Protein AF-A0A929F4V1-F1 (afdb_monomer)

Radius of gyration: 26.12 Å; Cα contacts (8 Å, |Δi|>4): 52; chains: 1; bounding box: 41×40×73 Å

Foldseek 3Di:
DDDDDPDPPPPDDDDDDDDWDADPVPRDTPVVPPPPVPPVPDDDFDADPPPRDTDDPVDQADPVPRHGD

Sequence (69 aa):
DHYFNIFFIPILRVKKGEPFIMCDNCERNIHDFGMEDNLWQGKKDLRCSNCGRALHKDFKFCPFCGKQV

Nearest PDB structures (foldseek):
  7uhy-assembly1_B-2  TM=6.252E-01  e=3.251E-01  Homo sapiens
  7mnt-assembly2_D  TM=6.701E-01  e=1.241E+00  Homo sapiens
  7mnt-assembly1_B  TM=6.460E-01  e=1.332E+00  Homo sapiens
  7mnu-assembly1_B  TM=6.744E-01  e=1.533E+00  Homo sapiens
  7mnr-assembly1_B  TM=7.087E-01  e=1.765E+00  Homo sapiens

Secondary structure (DSSP, 8-state):
----------SS---PPPP--EETTTTEEGGGS-----------PEEPTTT--EE-TT-SB-TTT-SB-

pLDDT: mean 75.35, std 13.37, range [49.75, 92.88]

Structure (mmCIF, N/CA/C/O backbone):
data_AF-A0A929F4V1-F1
#
_entry.id   AF-A0A929F4V1-F1
#
loop_
_atom_site.group_PDB
_atom_site.id
_atom_site.type_symbol
_atom_site.label_atom_id
_atom_site.label_alt_id
_atom_site.label_comp_id
_atom_site.label_asym_id
_atom_site.label_entity_id
_atom_site.label_seq_id
_atom_site.pdbx_PDB_ins_code
_atom_site.Cartn_x
_atom_site.Cartn_y
_atom_site.Cartn_z
_atom_site.occupancy
_atom_site.B_iso_or_equiv
_atom_site.auth_seq_id
_atom_site.auth_comp_id
_atom_site.auth_asym_id
_atom_site.auth_atom_id
_atom_site.pdbx_PDB_model_num
ATOM 1 N N . ASP A 1 1 ? 23.448 -28.392 -51.226 1.00 49.75 1 ASP A N 1
ATOM 2 C CA . ASP A 1 1 ? 22.402 -27.921 -50.296 1.00 49.75 1 ASP A CA 1
ATOM 3 C C . ASP A 1 1 ? 23.026 -27.365 -49.036 1.00 49.75 1 ASP A C 1
ATOM 5 O O . ASP A 1 1 ? 23.507 -28.133 -48.218 1.00 49.75 1 ASP A O 1
ATOM 9 N N . HIS A 1 2 ? 23.084 -26.043 -48.887 1.00 54.22 2 HIS A N 1
ATOM 10 C CA . HIS A 1 2 ? 23.521 -25.445 -47.624 1.00 54.22 2 HIS A CA 1
ATOM 11 C C . HIS A 1 2 ? 22.623 -24.256 -47.301 1.00 54.22 2 HIS A C 1
ATOM 13 O O . HIS A 1 2 ? 22.828 -23.148 -47.786 1.00 54.22 2 HIS A O 1
ATOM 19 N N . TYR A 1 3 ? 21.602 -24.523 -46.491 1.00 67.81 3 TYR A N 1
ATOM 20 C CA . TYR A 1 3 ? 20.801 -23.500 -45.833 1.00 67.81 3 TYR A CA 1
ATOM 21 C C . TYR A 1 3 ? 21.349 -23.300 -44.419 1.00 67.81 3 TYR A C 1
ATOM 23 O O . TYR A 1 3 ? 21.366 -24.237 -43.622 1.00 67.81 3 TYR A O 1
ATOM 31 N N . PHE A 1 4 ? 21.788 -22.080 -44.105 1.00 63.38 4 PHE A N 1
ATOM 32 C CA . PHE A 1 4 ? 22.112 -21.665 -42.740 1.00 63.38 4 PHE A CA 1
ATOM 33 C C . PHE A 1 4 ? 20.899 -20.931 -42.163 1.00 63.38 4 PHE A C 1
ATOM 35 O O . PHE A 1 4 ? 20.605 -19.799 -42.541 1.00 63.38 4 PHE A O 1
ATOM 42 N N . ASN A 1 5 ? 20.169 -21.590 -41.263 1.00 66.00 5 ASN A N 1
ATOM 43 C CA . ASN A 1 5 ? 19.035 -20.982 -40.573 1.00 66.00 5 ASN A CA 1
ATOM 44 C C . ASN A 1 5 ? 19.540 -20.198 -39.360 1.00 66.00 5 ASN A C 1
ATOM 46 O O . ASN A 1 5 ? 19.789 -20.770 -38.299 1.00 66.00 5 ASN A O 1
ATOM 50 N N . ILE A 1 6 ? 19.679 -18.882 -39.507 1.00 64.56 6 ILE A N 1
ATOM 51 C CA . ILE A 1 6 ? 19.872 -17.982 -38.370 1.00 64.56 6 ILE A CA 1
ATOM 52 C C . ILE A 1 6 ? 18.476 -17.676 -37.827 1.00 64.56 6 ILE A C 1
ATOM 54 O O . ILE A 1 6 ? 17.842 -16.692 -38.200 1.00 64.56 6 ILE A O 1
ATOM 58 N N . PHE A 1 7 ? 17.954 -18.567 -36.981 1.00 64.81 7 PHE A N 1
ATOM 59 C CA . PHE A 1 7 ? 16.810 -18.230 -36.137 1.00 64.81 7 PHE A CA 1
ATOM 60 C C . PHE A 1 7 ? 17.167 -16.945 -35.385 1.00 64.81 7 PHE A C 1
ATOM 62 O O . PHE A 1 7 ? 18.314 -16.800 -34.970 1.00 64.81 7 PHE A O 1
ATOM 69 N N . PHE A 1 8 ? 16.231 -16.002 -35.270 1.00 65.81 8 PHE A N 1
ATOM 70 C CA . PHE A 1 8 ? 16.410 -14.691 -34.640 1.00 65.81 8 PHE A CA 1
ATOM 71 C C . PHE A 1 8 ? 16.878 -14.823 -33.179 1.00 65.81 8 PHE A C 1
ATOM 73 O O . PHE A 1 8 ? 16.088 -14.669 -32.254 1.00 65.81 8 PHE A O 1
ATOM 80 N N . ILE 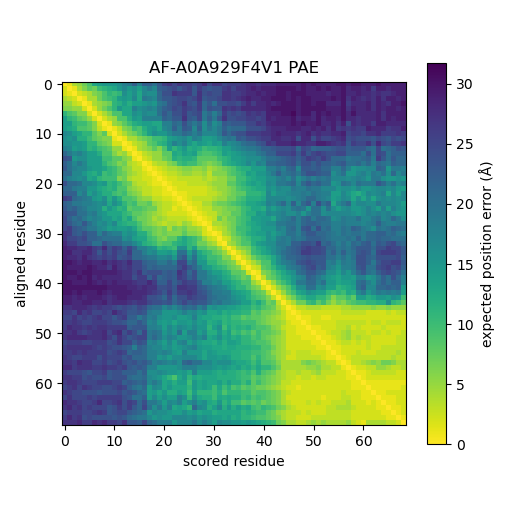A 1 9 ? 18.154 -15.132 -32.953 1.00 64.56 9 ILE A N 1
ATOM 81 C CA . ILE A 1 9 ? 18.796 -15.114 -31.648 1.00 64.56 9 ILE A CA 1
ATOM 82 C C . ILE A 1 9 ? 19.218 -13.658 -31.458 1.00 64.56 9 ILE A C 1
ATOM 84 O O . ILE A 1 9 ? 20.175 -13.224 -32.104 1.00 64.56 9 ILE A O 1
ATOM 88 N N . PRO A 1 10 ? 18.504 -12.858 -30.646 1.00 60.22 10 PRO A N 1
ATOM 89 C CA . PRO A 1 10 ? 18.917 -11.492 -30.381 1.00 60.22 10 PRO A CA 1
ATOM 90 C C . PRO A 1 10 ? 20.261 -11.528 -29.644 1.00 60.22 10 PRO A C 1
ATOM 92 O O . PRO A 1 10 ? 20.329 -11.786 -28.446 1.00 60.22 10 PRO A O 1
ATOM 95 N N . ILE A 1 11 ? 21.342 -11.275 -30.386 1.00 68.38 11 ILE A N 1
ATOM 96 C CA . ILE A 1 11 ? 22.731 -11.253 -29.892 1.00 68.38 11 ILE A CA 1
ATOM 97 C C . ILE A 1 11 ? 22.934 -10.089 -28.897 1.00 68.38 11 ILE A C 1
ATOM 99 O O . ILE A 1 11 ? 23.865 -10.085 -28.096 1.00 68.38 11 ILE A O 1
ATOM 103 N N . LEU A 1 12 ? 22.022 -9.109 -28.907 1.00 69.50 12 LEU A N 1
ATOM 104 C CA . LEU A 1 12 ? 22.004 -7.956 -28.014 1.00 69.50 12 LEU A CA 1
ATOM 105 C C . LEU A 1 12 ? 20.828 -8.061 -27.034 1.00 69.50 12 LEU A C 1
ATOM 107 O O . LEU A 1 12 ? 19.669 -8.167 -27.436 1.00 69.50 12 LEU A O 1
ATOM 111 N N . ARG A 1 13 ? 21.127 -7.994 -25.730 1.00 66.88 13 ARG A N 1
ATOM 112 C CA . ARG A 1 13 ? 20.118 -7.930 -24.662 1.00 66.88 13 ARG A CA 1
ATOM 113 C C . ARG A 1 13 ? 19.274 -6.664 -24.821 1.00 66.88 13 ARG A C 1
ATOM 115 O O . ARG A 1 13 ? 19.764 -5.561 -24.588 1.00 66.88 13 ARG A O 1
ATOM 122 N N . VAL A 1 14 ? 17.996 -6.823 -25.161 1.00 76.81 14 VAL A N 1
ATOM 123 C CA . VAL A 1 14 ? 17.023 -5.724 -25.115 1.00 76.81 14 VAL A CA 1
ATOM 124 C C . VAL A 1 14 ? 16.850 -5.305 -23.656 1.00 76.81 14 VAL A C 1
ATOM 126 O O . VAL A 1 14 ? 16.543 -6.141 -22.801 1.00 76.81 14 VAL A O 1
ATOM 129 N N . LYS A 1 15 ? 17.063 -4.018 -23.360 1.00 74.12 15 LYS A N 1
ATOM 130 C CA . LYS A 1 15 ? 16.759 -3.460 -22.040 1.00 74.12 15 LYS A CA 1
ATOM 131 C C . LYS A 1 15 ? 15.253 -3.581 -21.819 1.00 74.12 15 LYS A C 1
ATOM 133 O O . LYS A 1 15 ? 14.475 -2.943 -22.521 1.00 74.12 15 LYS A O 1
ATOM 138 N N . LYS A 1 16 ? 14.848 -4.416 -20.866 1.00 75.25 16 LYS A N 1
ATOM 139 C CA . LYS A 1 16 ? 13.478 -4.399 -20.354 1.00 75.25 16 LYS A CA 1
ATOM 140 C C . LYS A 1 16 ? 13.388 -3.238 -19.366 1.00 75.25 16 LYS A C 1
ATOM 142 O O . LYS A 1 16 ? 14.292 -3.085 -18.547 1.00 75.25 16 LYS A O 1
ATOM 147 N N . GLY A 1 17 ? 12.358 -2.404 -19.502 1.00 78.50 17 GLY A N 1
ATOM 148 C CA . GLY A 1 17 ? 12.058 -1.371 -18.511 1.00 78.50 17 GLY A CA 1
ATOM 149 C C . GLY A 1 17 ? 11.738 -1.990 -17.149 1.00 78.50 17 GLY A C 1
ATOM 150 O O . GLY A 1 17 ? 11.518 -3.201 -17.048 1.00 78.50 17 GLY A O 1
ATOM 151 N N . GLU A 1 18 ? 11.724 -1.169 -16.106 1.00 81.00 18 GLU A N 1
ATOM 152 C CA . GLU A 1 18 ? 11.324 -1.624 -14.775 1.00 81.00 18 GLU A CA 1
ATOM 153 C C . GLU A 1 18 ? 9.813 -1.915 -14.759 1.00 81.00 18 GLU A C 1
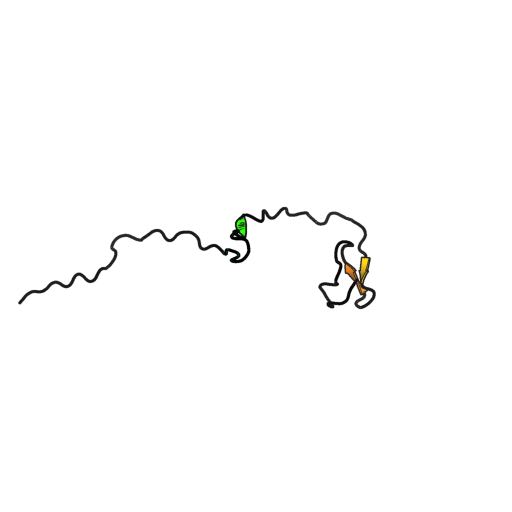ATOM 155 O O . GLU A 1 18 ? 9.031 -1.111 -15.275 1.00 81.00 18 GLU A O 1
ATOM 160 N N . PRO A 1 19 ? 9.380 -3.073 -14.232 1.00 80.62 19 PRO A N 1
ATOM 161 C CA . PRO A 1 19 ? 7.962 -3.384 -14.125 1.00 80.62 19 PRO A CA 1
ATOM 162 C C . PRO A 1 19 ? 7.296 -2.434 -13.126 1.00 80.62 19 PRO A C 1
ATOM 164 O O . PRO A 1 19 ? 7.794 -2.248 -12.018 1.00 80.62 19 PRO A O 1
ATOM 167 N N . PHE A 1 20 ? 6.147 -1.879 -13.500 1.00 83.56 20 PHE A N 1
ATOM 168 C CA . PHE A 1 20 ? 5.340 -1.014 -12.644 1.00 83.56 20 PHE A CA 1
ATOM 169 C C . PHE A 1 20 ? 3.886 -1.486 -12.620 1.00 83.56 20 PHE A C 1
ATOM 171 O O . PHE A 1 20 ? 3.429 -2.196 -13.517 1.00 83.56 20 PHE A O 1
ATOM 178 N N . ILE A 1 21 ? 3.162 -1.091 -11.574 1.00 84.62 21 ILE A N 1
ATOM 179 C CA . ILE A 1 21 ? 1.727 -1.342 -11.437 1.00 84.62 21 ILE A CA 1
ATOM 180 C C . ILE A 1 21 ? 0.994 -0.018 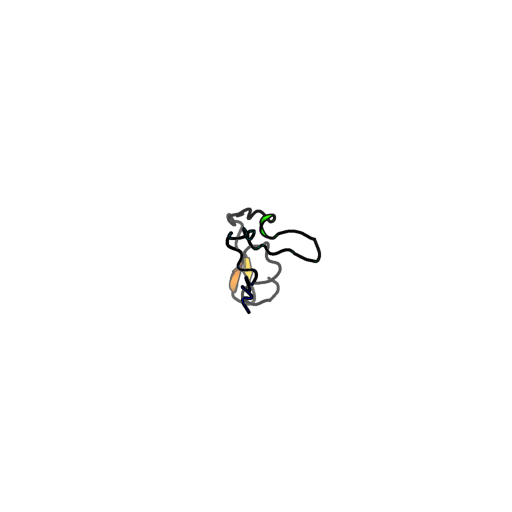-11.659 1.00 84.62 21 ILE A C 1
ATOM 182 O O . ILE A 1 21 ? 1.311 0.986 -11.012 1.00 84.62 21 ILE A O 1
ATOM 186 N N . MET A 1 22 ? 0.010 -0.043 -12.556 1.00 85.50 22 MET A N 1
ATOM 187 C CA . MET A 1 22 ? -0.831 1.091 -12.934 1.00 85.50 22 MET A CA 1
ATOM 188 C C . MET A 1 22 ? -2.285 0.799 -12.565 1.00 85.50 22 MET A C 1
ATOM 190 O O . MET A 1 22 ? -2.743 -0.337 -12.661 1.00 85.50 22 MET A O 1
ATOM 194 N N . CYS A 1 23 ? -3.010 1.819 -12.114 1.00 84.50 23 CYS A N 1
ATOM 195 C CA . CYS A 1 23 ? -4.444 1.718 -11.864 1.00 84.50 23 CYS A CA 1
ATOM 196 C C . CYS A 1 23 ? -5.229 2.041 -13.141 1.00 84.50 23 CYS A C 1
ATOM 198 O O . CYS A 1 23 ? -5.204 3.188 -13.577 1.00 84.50 23 CYS A O 1
ATOM 200 N N . ASP A 1 24 ? -5.990 1.087 -13.682 1.00 88.81 24 ASP A N 1
ATOM 201 C CA . ASP A 1 24 ? -6.768 1.278 -14.923 1.00 88.81 24 ASP A CA 1
ATOM 202 C C . ASP A 1 24 ? -7.849 2.362 -14.809 1.00 88.81 24 ASP A C 1
ATOM 204 O O . ASP A 1 24 ? -8.225 2.988 -15.792 1.00 88.81 24 ASP A O 1
ATOM 208 N N . ASN A 1 25 ? -8.361 2.605 -13.600 1.00 89.88 25 ASN A N 1
ATOM 209 C CA . ASN A 1 25 ? -9.462 3.546 -13.389 1.00 89.88 25 ASN A CA 1
ATOM 210 C C . ASN A 1 25 ? -9.012 5.014 -13.290 1.00 89.88 25 ASN A C 1
ATOM 212 O O . ASN A 1 25 ? -9.803 5.919 -13.532 1.00 89.88 25 ASN A O 1
ATOM 216 N N . CYS A 1 26 ? -7.772 5.277 -12.867 1.00 89.81 26 CYS A N 1
ATOM 217 C CA . CYS A 1 26 ? -7.265 6.651 -12.734 1.00 89.81 26 CYS A CA 1
ATOM 218 C C . CYS A 1 26 ? -5.920 6.898 -13.418 1.00 89.81 26 CYS A C 1
ATOM 220 O O . CYS A 1 26 ? -5.357 7.973 -13.237 1.00 89.81 26 CYS A O 1
ATOM 222 N N . GLU A 1 27 ? -5.416 5.908 -14.155 1.00 85.25 27 GLU A N 1
ATOM 223 C CA . GLU A 1 27 ? -4.210 5.966 -14.985 1.00 85.25 27 GLU A CA 1
ATOM 224 C C . GLU A 1 27 ? -2.952 6.450 -14.243 1.00 85.25 27 GLU A C 1
ATOM 226 O O . GLU A 1 27 ? -2.078 7.105 -14.806 1.00 85.25 27 GLU A O 1
ATOM 231 N N . ARG A 1 28 ? -2.843 6.121 -12.950 1.00 81.31 28 ARG A N 1
ATOM 232 C CA . ARG A 1 28 ? -1.702 6.494 -12.099 1.00 81.31 28 ARG A CA 1
ATOM 233 C C . ARG A 1 28 ? -0.866 5.292 -11.693 1.00 81.31 28 ARG A C 1
ATOM 235 O O . ARG A 1 28 ? -1.407 4.210 -11.446 1.00 81.31 28 ARG A O 1
ATOM 242 N N . ASN A 1 29 ? 0.443 5.509 -11.581 1.00 79.62 29 ASN A N 1
ATOM 243 C CA . ASN A 1 29 ? 1.401 4.512 -11.116 1.00 79.62 29 ASN A CA 1
ATOM 244 C C . ASN A 1 29 ? 1.498 4.519 -9.592 1.00 79.62 29 ASN A C 1
ATOM 246 O O . ASN A 1 29 ? 1.455 5.577 -8.970 1.00 79.62 29 ASN A O 1
ATOM 250 N N . ILE A 1 30 ? 1.683 3.343 -8.983 1.00 72.19 30 ILE A N 1
ATOM 251 C CA . ILE A 1 30 ? 1.787 3.218 -7.516 1.00 72.19 30 ILE A CA 1
ATOM 252 C C . ILE A 1 30 ? 2.975 4.026 -6.956 1.00 72.19 30 ILE A C 1
ATOM 254 O O . ILE A 1 30 ? 2.891 4.563 -5.857 1.00 72.19 30 ILE A O 1
ATOM 258 N N . HIS A 1 31 ? 4.049 4.177 -7.734 1.00 67.44 31 HIS A N 1
ATOM 259 C CA . HIS A 1 31 ? 5.224 4.960 -7.340 1.00 67.44 31 HIS A CA 1
ATOM 260 C C . HIS A 1 31 ? 4.960 6.471 -7.206 1.00 67.44 31 HIS A C 1
ATOM 262 O O . HIS A 1 31 ? 5.690 7.133 -6.473 1.00 67.44 31 HIS A O 1
ATOM 268 N N . ASP A 1 32 ? 3.913 7.003 -7.849 1.00 63.47 32 ASP A N 1
ATOM 269 C CA . ASP A 1 32 ? 3.539 8.424 -7.756 1.00 63.47 32 ASP A CA 1
ATOM 270 C C . ASP A 1 32 ? 2.719 8.735 -6.499 1.00 63.47 32 ASP A C 1
ATOM 272 O O . ASP A 1 32 ? 2.566 9.896 -6.114 1.00 63.47 32 ASP A O 1
ATOM 276 N N . PHE A 1 33 ? 2.205 7.704 -5.822 1.00 61.53 33 PHE A N 1
ATOM 277 C CA . PHE A 1 33 ? 1.678 7.836 -4.470 1.00 61.53 33 PHE A CA 1
ATOM 278 C C . PHE A 1 33 ? 2.879 7.871 -3.539 1.00 61.53 33 PHE A C 1
ATOM 280 O O . PHE A 1 33 ? 3.185 6.886 -2.867 1.00 61.53 33 PHE A O 1
ATOM 287 N N . GLY A 1 34 ? 3.601 8.996 -3.578 1.00 55.47 34 GLY A N 1
ATOM 288 C CA . GLY A 1 34 ? 4.680 9.298 -2.658 1.00 55.47 34 GLY A CA 1
ATOM 289 C C . GLY A 1 34 ? 4.271 8.802 -1.285 1.00 55.47 34 GLY A C 1
ATOM 290 O O . GLY A 1 34 ? 3.228 9.191 -0.755 1.00 55.47 34 GLY A O 1
ATOM 291 N N . MET A 1 35 ? 5.047 7.856 -0.769 1.00 56.72 35 MET A N 1
ATOM 292 C CA . MET A 1 35 ? 4.920 7.398 0.595 1.00 56.72 35 MET A CA 1
ATOM 293 C C . MET A 1 35 ? 5.370 8.590 1.447 1.00 56.72 35 MET A C 1
ATOM 295 O O . MET A 1 35 ? 6.513 8.663 1.887 1.00 56.72 35 MET A O 1
ATOM 299 N N . GLU A 1 36 ? 4.493 9.585 1.606 1.00 57.22 36 GLU A N 1
ATOM 300 C CA . GLU A 1 36 ? 4.517 10.436 2.779 1.00 57.22 36 GLU A CA 1
ATOM 301 C C . GLU A 1 36 ? 4.256 9.476 3.925 1.00 57.22 36 GLU A C 1
ATOM 303 O O . GLU A 1 36 ? 3.115 9.165 4.280 1.00 57.22 36 GLU A O 1
ATOM 308 N N . ASP A 1 37 ? 5.361 8.933 4.425 1.00 56.22 37 ASP A N 1
ATOM 309 C CA . ASP A 1 37 ? 5.473 8.291 5.712 1.00 56.22 37 ASP A CA 1
ATOM 310 C C . ASP A 1 37 ? 5.097 9.351 6.748 1.00 56.22 37 ASP A C 1
ATOM 312 O O . ASP A 1 37 ? 5.923 9.988 7.400 1.00 56.22 37 ASP A O 1
ATOM 316 N N . ASN A 1 38 ? 3.794 9.604 6.845 1.00 53.69 38 ASN A N 1
ATOM 317 C CA . ASN A 1 38 ? 3.187 10.217 7.994 1.00 53.69 38 ASN A CA 1
ATOM 318 C C . ASN A 1 38 ? 3.301 9.162 9.087 1.00 53.69 38 ASN A C 1
ATOM 320 O O . ASN A 1 38 ? 2.358 8.425 9.377 1.00 53.69 38 ASN A O 1
ATOM 324 N N . LEU A 1 39 ? 4.505 9.088 9.663 1.00 52.16 39 LEU A N 1
ATOM 325 C CA . LEU A 1 39 ? 4.754 8.657 11.024 1.00 52.16 39 LEU A CA 1
ATOM 326 C C . LEU A 1 39 ? 3.562 9.149 11.838 1.00 52.16 39 LEU A C 1
ATOM 328 O O . LEU A 1 39 ? 3.436 10.352 12.066 1.00 52.16 39 LEU A O 1
ATOM 332 N N . TRP A 1 40 ? 2.665 8.222 12.184 1.00 54.56 40 TRP A N 1
ATOM 333 C CA . TRP A 1 40 ? 1.425 8.439 12.924 1.00 54.56 40 TRP A CA 1
ATOM 334 C C . TRP A 1 40 ? 1.763 8.975 14.318 1.00 54.56 40 TRP A C 1
ATOM 336 O O . TRP A 1 40 ? 1.733 8.271 15.327 1.00 54.56 40 TRP A O 1
ATOM 346 N N . GLN A 1 41 ? 2.173 10.238 14.367 1.00 52.62 41 GLN A N 1
ATOM 347 C CA . GLN A 1 41 ? 2.621 10.929 15.555 1.00 52.62 41 GLN A CA 1
ATOM 348 C C . GLN A 1 41 ? 1.383 11.372 16.326 1.00 52.62 41 GLN A C 1
ATOM 350 O O . GLN A 1 41 ? 0.855 12.471 16.178 1.00 52.62 41 GLN A O 1
ATOM 355 N N . GLY A 1 42 ? 0.939 10.461 17.188 1.00 55.84 42 GLY A N 1
ATOM 356 C CA . GLY A 1 42 ? 0.561 10.820 18.547 1.00 55.84 42 GLY A CA 1
ATOM 3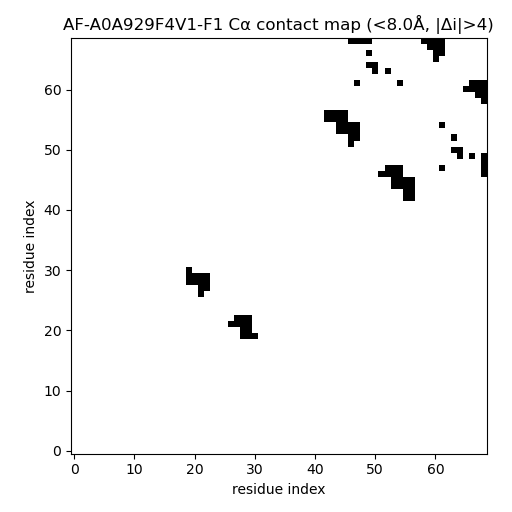57 C C . GLY A 1 42 ? -0.741 11.597 18.703 1.00 55.84 42 GLY A C 1
ATOM 358 O O . GLY A 1 42 ? -0.763 12.621 19.387 1.00 55.84 42 GLY A O 1
ATOM 359 N N . LYS A 1 43 ? -1.862 11.091 18.179 1.00 53.94 43 LYS A N 1
ATOM 360 C CA . LYS A 1 43 ? -3.191 11.605 18.550 1.00 53.94 43 LYS A CA 1
ATOM 361 C C . LYS A 1 43 ? -4.109 10.520 19.108 1.00 53.94 43 LYS A C 1
ATOM 363 O O . LYS A 1 43 ? -4.900 9.923 18.394 1.00 53.94 43 LYS A O 1
ATOM 368 N N . LYS A 1 44 ? -4.041 10.386 20.443 1.00 59.81 44 LYS A N 1
ATOM 369 C CA . LYS A 1 44 ? -4.988 9.713 21.358 1.00 59.81 44 LYS A CA 1
ATOM 370 C C . LYS A 1 44 ? -5.653 8.475 20.755 1.00 59.81 44 LYS A C 1
ATOM 372 O O . LYS A 1 44 ? -6.750 8.582 20.212 1.00 59.81 44 LYS A O 1
ATOM 377 N N . ASP A 1 45 ? -5.025 7.324 20.952 1.00 72.75 45 ASP A N 1
ATOM 378 C CA . ASP A 1 45 ? -5.574 6.035 20.549 1.00 72.75 45 ASP A CA 1
ATOM 379 C C . ASP A 1 45 ? -6.985 5.830 21.128 1.00 72.75 45 ASP A C 1
ATOM 381 O O . ASP A 1 45 ? -7.200 5.817 22.343 1.00 72.75 45 ASP A O 1
ATOM 385 N N . LEU A 1 46 ? -7.966 5.694 20.241 1.00 83.38 46 LEU A N 1
ATOM 386 C CA . LEU A 1 46 ? -9.294 5.187 20.554 1.00 83.38 46 LEU A CA 1
ATOM 387 C C . LEU A 1 46 ? -9.182 3.671 20.732 1.00 83.38 46 LEU A C 1
ATOM 389 O O . LEU A 1 46 ? -8.450 3.006 20.006 1.00 83.38 46 LEU A O 1
ATOM 393 N N . ARG A 1 47 ? -9.912 3.090 21.682 1.00 87.94 47 ARG A N 1
ATOM 394 C CA . ARG A 1 47 ? -10.047 1.632 21.750 1.00 87.94 47 ARG A CA 1
ATOM 395 C C . ARG A 1 47 ? -11.317 1.214 21.038 1.00 87.94 47 ARG A C 1
ATOM 397 O O . ARG A 1 47 ? -12.380 1.751 21.325 1.00 87.94 47 ARG A O 1
ATOM 404 N N . CYS A 1 48 ? -11.211 0.227 20.157 1.00 90.19 48 CYS A N 1
ATOM 405 C CA . CYS A 1 48 ? -12.386 -0.374 19.543 1.00 90.19 48 CYS A CA 1
ATOM 406 C C . CYS A 1 48 ? -13.288 -0.979 20.623 1.00 90.19 48 CYS A C 1
ATOM 408 O O . CYS A 1 48 ? -12.847 -1.864 21.359 1.00 90.19 48 CYS A O 1
ATOM 410 N N . SER A 1 49 ? -14.560 -0.582 20.674 1.00 90.25 49 SER A N 1
ATOM 411 C CA . SER A 1 49 ? -15.528 -1.133 21.634 1.00 90.25 49 SER A CA 1
ATOM 412 C C . SER A 1 49 ? -15.796 -2.627 21.439 1.00 90.25 49 SER A C 1
ATOM 414 O O . SER A 1 49 ? -16.258 -3.287 22.363 1.00 90.25 49 SER A O 1
ATOM 416 N N . ASN A 1 50 ? -15.498 -3.178 20.257 1.00 92.62 50 ASN A N 1
ATOM 417 C CA . ASN A 1 50 ? -15.752 -4.584 19.956 1.00 92.62 50 ASN A CA 1
ATOM 418 C C . ASN A 1 50 ? -14.567 -5.517 20.244 1.00 92.62 50 ASN A C 1
ATOM 420 O O . ASN A 1 50 ? -14.777 -6.626 20.721 1.00 92.62 50 ASN A O 1
ATOM 424 N N . CYS A 1 51 ? -13.333 -5.116 19.918 1.00 92.88 51 CYS A N 1
ATOM 425 C CA . CYS A 1 51 ? -12.151 -5.974 20.095 1.00 92.88 51 CYS A CA 1
ATOM 426 C C . CYS A 1 51 ? -11.161 -5.466 21.152 1.00 92.88 51 CYS A C 1
ATOM 428 O O . CYS A 1 51 ? -10.183 -6.149 21.446 1.00 92.88 51 CYS A O 1
ATOM 430 N N . GLY A 1 52 ? -11.369 -4.262 21.691 1.00 88.81 52 GLY A N 1
ATOM 431 C CA . GLY A 1 52 ? -10.537 -3.658 22.733 1.00 88.81 52 GLY A CA 1
ATOM 432 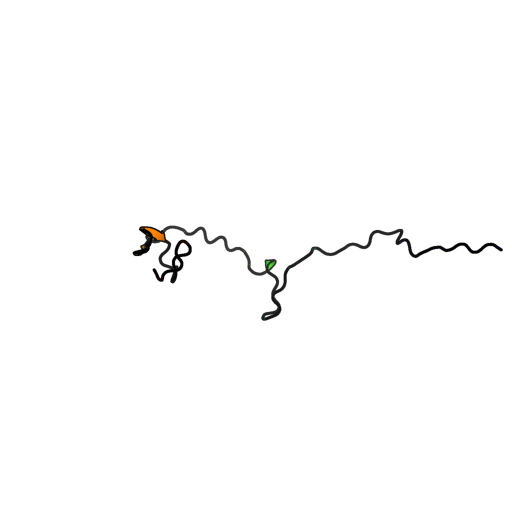C C . GLY A 1 52 ? -9.163 -3.159 22.273 1.00 88.81 52 GLY A C 1
ATOM 433 O O . GLY A 1 52 ? -8.434 -2.578 23.078 1.00 88.81 52 GLY A O 1
ATOM 434 N N . ARG A 1 53 ? -8.794 -3.359 21.000 1.00 87.94 53 ARG A N 1
ATOM 435 C CA . ARG A 1 53 ? -7.496 -2.926 20.462 1.00 87.94 53 ARG A CA 1
ATOM 436 C C . ARG A 1 53 ? -7.446 -1.411 20.290 1.00 87.94 53 ARG A C 1
ATOM 438 O O . ARG A 1 53 ? -8.452 -0.786 19.952 1.00 87.94 53 ARG A O 1
ATOM 445 N N . ALA A 1 54 ? -6.259 -0.856 20.518 1.00 87.44 54 ALA A N 1
ATOM 446 C CA . A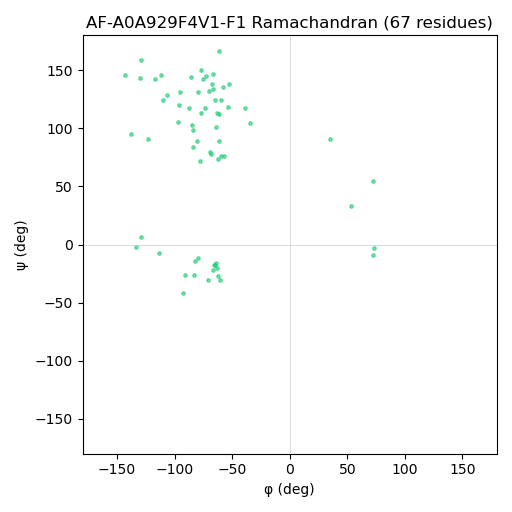LA A 1 54 ? -5.948 0.542 20.258 1.00 87.44 54 ALA A CA 1
ATOM 447 C C . ALA A 1 54 ? -5.956 0.822 18.749 1.00 87.44 54 ALA A C 1
ATOM 449 O O . ALA A 1 54 ? -5.484 0.005 17.956 1.00 87.44 54 ALA A O 1
ATOM 450 N N . LEU A 1 55 ? -6.528 1.959 18.373 1.00 86.44 55 LEU A N 1
ATOM 451 C CA . LEU A 1 55 ? -6.728 2.423 17.011 1.00 86.44 55 LEU A CA 1
ATOM 452 C C . LEU A 1 55 ? -6.530 3.930 16.951 1.00 86.44 55 LEU A C 1
ATOM 454 O O . LEU A 1 55 ? -6.929 4.659 17.859 1.00 86.44 55 LEU A O 1
ATOM 458 N N . HIS A 1 56 ? -5.987 4.403 15.836 1.00 82.38 56 HIS A N 1
ATOM 459 C CA . HIS A 1 56 ? -5.966 5.831 15.568 1.00 82.38 56 HIS A CA 1
ATOM 460 C C . HIS A 1 56 ? -7.395 6.354 15.350 1.00 82.38 56 HIS A C 1
ATOM 462 O O . HIS A 1 56 ? -8.244 5.655 14.794 1.00 82.38 56 HIS A O 1
ATOM 468 N N . LYS A 1 57 ? -7.674 7.595 15.756 1.00 78.62 57 LYS A N 1
ATOM 469 C CA . LYS A 1 57 ? -9.015 8.202 15.628 1.00 78.62 57 LYS A CA 1
ATOM 470 C C . LYS A 1 57 ? -9.493 8.384 14.189 1.00 78.62 57 LYS A C 1
ATOM 472 O O . LYS A 1 57 ? -10.683 8.577 13.971 1.00 78.62 57 LYS A O 1
ATOM 477 N N . ASP A 1 58 ? -8.581 8.306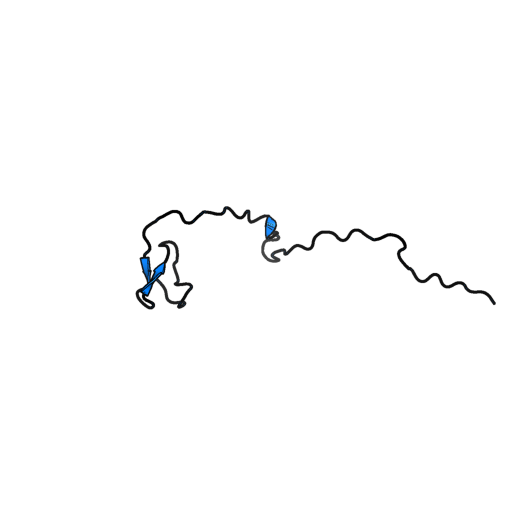 13.228 1.00 82.75 58 ASP A N 1
ATOM 478 C CA . ASP A 1 58 ? -8.906 8.476 11.809 1.00 82.75 58 ASP A CA 1
ATOM 479 C C . ASP A 1 58 ? -9.521 7.209 11.192 1.00 82.75 58 ASP A C 1
ATOM 481 O O . ASP A 1 58 ? -10.076 7.246 10.091 1.00 82.75 58 ASP A O 1
ATOM 485 N N . PHE A 1 59 ? -9.469 6.077 11.902 1.00 83.50 59 PHE A N 1
ATOM 486 C CA . PHE A 1 59 ? -10.091 4.841 11.448 1.00 83.50 59 PHE A CA 1
ATOM 487 C C . PHE A 1 59 ? -11.606 4.872 11.668 1.00 83.50 59 PHE A C 1
ATOM 489 O O . PHE A 1 59 ? -12.087 4.802 12.794 1.00 83.50 59 PHE A O 1
ATOM 496 N N . LYS A 1 60 ? -12.370 4.881 10.568 1.00 87.38 60 LYS A N 1
ATOM 497 C CA . LYS A 1 60 ? -13.830 4.660 10.589 1.00 87.38 60 LYS A CA 1
ATOM 498 C C . L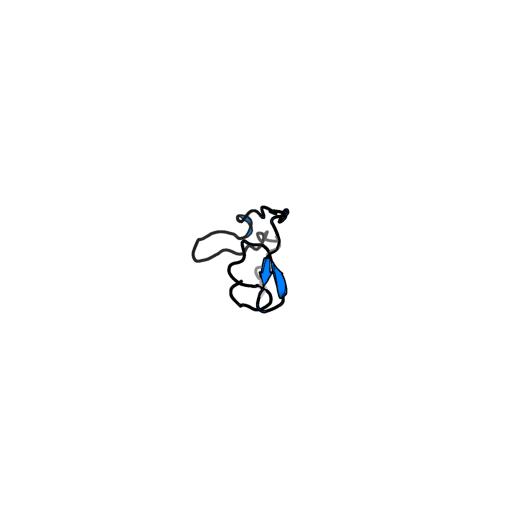YS A 1 60 ? -14.197 3.207 10.908 1.00 87.38 60 LYS A C 1
ATOM 500 O O . LYS A 1 60 ? -15.241 2.946 11.494 1.00 87.38 60 LYS A O 1
ATOM 505 N N . PHE A 1 61 ? -13.338 2.263 10.525 1.00 90.31 61 PHE A N 1
ATOM 506 C CA . PHE A 1 61 ? -13.525 0.829 10.744 1.00 90.31 61 PHE A CA 1
ATOM 507 C C . PHE A 1 61 ? -12.274 0.221 11.368 1.00 90.31 61 PHE A C 1
ATOM 509 O O . PHE A 1 61 ? -11.152 0.594 11.028 1.00 90.31 61 PHE A O 1
ATOM 516 N N . CYS A 1 62 ? -12.463 -0.737 12.272 1.00 90.88 62 CYS A N 1
ATOM 517 C CA . CYS A 1 62 ? -11.377 -1.428 12.941 1.00 90.88 62 CYS A CA 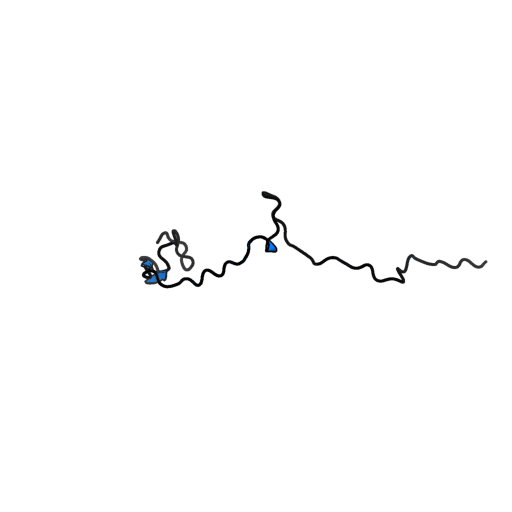1
ATOM 518 C C . CYS A 1 62 ? -10.698 -2.401 11.960 1.00 90.88 62 CYS A C 1
ATOM 520 O O . CYS A 1 62 ? -11.327 -3.392 11.585 1.00 90.88 62 CYS A O 1
ATOM 522 N N . PRO A 1 63 ? -9.407 -2.228 11.619 1.00 87.81 63 PRO A N 1
ATOM 523 C CA . PRO A 1 63 ? -8.682 -3.137 10.726 1.00 87.81 63 PRO A CA 1
ATOM 524 C C . PRO A 1 63 ? -8.519 -4.551 11.303 1.00 87.81 63 PRO A C 1
ATOM 526 O O . PRO A 1 63 ? -8.248 -5.495 10.572 1.00 87.81 63 PRO A O 1
ATOM 529 N N . PHE A 1 64 ? -8.690 -4.718 12.617 1.00 89.94 64 PHE A N 1
ATOM 530 C CA . PHE A 1 64 ? -8.523 -6.009 13.280 1.00 89.94 64 PHE A CA 1
ATOM 531 C C . PHE A 1 64 ? -9.805 -6.836 13.374 1.00 89.94 64 PHE A C 1
ATOM 533 O O . PHE A 1 64 ? -9.721 -8.051 13.517 1.00 89.94 64 PHE A O 1
ATOM 540 N N . CYS A 1 65 ? -10.982 -6.201 13.377 1.00 92.00 65 CYS A N 1
ATOM 541 C CA . CYS A 1 65 ? -12.255 -6.913 13.545 1.00 92.00 65 CYS A CA 1
ATOM 542 C C . CYS A 1 65 ? -13.351 -6.509 12.552 1.00 92.00 65 CYS A C 1
ATOM 544 O O . CYS A 1 65 ? -14.449 -7.052 12.616 1.00 92.00 65 CYS A O 1
ATOM 546 N N . GLY A 1 66 ? -13.085 -5.546 11.668 1.00 89.44 66 GLY A N 1
ATOM 547 C CA . GLY A 1 66 ? -14.002 -5.082 10.626 1.00 89.44 66 GLY A CA 1
ATOM 548 C C . GLY A 1 66 ? -15.187 -4.246 11.117 1.00 89.44 66 GLY A C 1
ATOM 549 O O . GLY A 1 66 ? -15.900 -3.676 10.298 1.00 89.44 66 GLY A O 1
ATOM 550 N N . LYS A 1 67 ? -15.414 -4.140 12.434 1.00 92.19 67 LYS A N 1
ATOM 551 C CA . LYS A 1 67 ? -16.514 -3.334 12.981 1.00 92.19 67 LYS A CA 1
ATOM 552 C C . LYS A 1 67 ? -16.191 -1.845 12.950 1.00 92.19 67 LYS A C 1
ATOM 554 O O . LYS A 1 67 ? -15.030 -1.460 13.082 1.00 92.19 67 LYS A O 1
ATOM 559 N N . GLN A 1 68 ? -17.229 -1.026 12.813 1.00 89.88 68 GLN A N 1
ATOM 560 C CA . GLN A 1 68 ? -17.122 0.421 12.972 1.00 89.88 68 GLN A CA 1
ATOM 561 C C . GLN A 1 68 ? -16.580 0.749 14.371 1.00 89.88 68 GLN A C 1
ATOM 563 O O . GLN A 1 68 ? -16.955 0.088 15.346 1.00 89.88 68 GLN A O 1
ATOM 568 N N . VAL A 1 69 ? -15.632 1.686 14.429 1.00 83.31 69 VAL A N 1
ATOM 569 C CA . VAL A 1 69 ? -14.927 2.072 15.663 1.00 83.31 69 VAL A CA 1
ATOM 570 C C . VAL A 1 69 ? -15.709 3.121 16.434 1.00 83.31 69 VAL A C 1
ATOM 572 O O . VAL A 1 69 ? -16.308 4.000 15.775 1.00 83.31 69 VAL A O 1
#

Mean predicted aligned error: 15.52 Å

Solvent-accessible surface area (backbone atoms only — not comparable to full-atom values): 4954 Å² total; per-residue (Å²): 140,85,84,83,82,79,70,92,69,75,89,62,86,76,84,74,76,84,90,80,59,68,40,90,90,75,76,43,48,62,80,75,60,65,80,75,76,70,70,84,77,81,65,72,69,39,59,30,90,85,80,63,47,77,35,57,70,86,46,67,48,34,93,86,76,70,45,74,86